Protein AF-A0A5R9DRH3-F1 (afdb_monomer)

Foldseek 3Di:
DPPPVVVVVVVVVVVVVVVVVVVVVVVVVVVVVVQVVLVVLQWFLLPDWDAPPDPVCDPPDDHQWIFRPSAQRDIANHPVSSVVCNVPVPVPTGGGPPDDHHPPPD

Solvent-accessible surface area (backbone atoms only — not comparable to full-atom values): 6061 Å² total; per-residue (Å²): 134,81,77,61,63,66,60,53,54,53,50,50,51,54,52,50,54,50,49,52,51,52,49,54,52,50,52,53,48,54,53,48,49,59,56,47,50,42,41,75,40,12,26,40,45,53,84,33,67,46,45,48,83,37,82,96,31,61,92,76,49,55,85,65,17,30,36,31,69,64,62,59,64,49,72,32,76,28,69,65,57,42,49,56,40,43,78,40,25,77,84,68,67,42,63,28,78,97,40,78,58,55,70,92,89,120

Organism: NCBI:txid1817406

Mean predicted aligned error: 7.42 Å

Structure (mmCIF, N/CA/C/O backbone):
data_AF-A0A5R9DRH3-F1
#
_entry.id   AF-A0A5R9DRH3-F1
#
loop_
_atom_site.group_PDB
_atom_site.id
_atom_site.type_symbol
_atom_site.label_atom_id
_atom_site.label_alt_id
_atom_site.label_comp_id
_atom_site.label_asym_id
_atom_site.label_entity_id
_atom_site.label_seq_id
_atom_site.pdbx_PDB_ins_code
_atom_site.Cartn_x
_atom_site.Cartn_y
_atom_site.Cartn_z
_atom_site.occupancy
_atom_site.B_iso_or_equiv
_atom_site.auth_seq_id
_atom_site.auth_comp_id
_atom_site.auth_asym_id
_atom_site.auth_atom_id
_atom_site.pdbx_PDB_model_num
ATOM 1 N N . MET A 1 1 ? 37.149 17.305 -45.272 1.00 45.41 1 MET A N 1
ATOM 2 C CA . MET A 1 1 ? 36.111 16.299 -44.984 1.00 45.41 1 MET A CA 1
ATOM 3 C C . MET A 1 1 ? 36.124 16.128 -43.479 1.00 45.41 1 MET A C 1
ATOM 5 O O . MET A 1 1 ? 36.908 15.338 -42.979 1.00 45.41 1 MET A O 1
ATOM 9 N N . PHE A 1 2 ? 35.404 16.996 -42.767 1.00 44.69 2 PHE A N 1
ATOM 10 C CA . PHE A 1 2 ? 35.228 16.844 -41.326 1.00 44.69 2 PHE A CA 1
ATOM 11 C C . PHE A 1 2 ? 34.140 15.789 -41.170 1.00 44.69 2 PHE A C 1
ATOM 13 O O . PHE A 1 2 ? 33.006 16.018 -41.584 1.00 44.69 2 PHE A O 1
ATOM 20 N N . ILE A 1 3 ? 34.529 14.593 -40.735 1.00 52.03 3 ILE A N 1
ATOM 21 C CA . ILE A 1 3 ? 33.571 13.633 -40.196 1.00 52.03 3 ILE A CA 1
ATOM 22 C C . ILE A 1 3 ? 33.081 14.312 -38.924 1.00 52.03 3 ILE A C 1
ATOM 24 O O . ILE A 1 3 ? 33.891 14.672 -38.077 1.00 52.03 3 ILE A O 1
ATOM 28 N N . ASP A 1 4 ? 31.802 14.649 -38.911 1.00 57.25 4 ASP A N 1
ATOM 29 C CA . ASP A 1 4 ? 31.169 15.495 -37.913 1.00 57.25 4 ASP A CA 1
ATOM 30 C C . ASP A 1 4 ? 31.189 14.806 -36.540 1.00 57.25 4 ASP A C 1
ATOM 32 O O . ASP A 1 4 ? 30.277 14.053 -36.206 1.00 57.25 4 ASP A O 1
ATOM 36 N N . GLU A 1 5 ? 32.260 15.026 -35.772 1.00 54.38 5 GLU A N 1
ATOM 37 C CA . GLU A 1 5 ? 32.425 14.526 -34.399 1.00 54.38 5 GLU A CA 1
ATOM 38 C C . GLU A 1 5 ? 31.227 14.925 -33.516 1.00 54.38 5 GLU A C 1
ATOM 40 O O . GLU A 1 5 ? 30.827 14.146 -32.657 1.00 54.38 5 GLU A O 1
ATOM 45 N N . SER A 1 6 ? 30.549 16.046 -33.813 1.00 60.31 6 SER A N 1
ATOM 46 C CA . SER A 1 6 ? 29.365 16.476 -33.056 1.00 60.31 6 SER A CA 1
ATOM 47 C C . SER A 1 6 ? 28.154 15.554 -33.234 1.00 60.31 6 SER A C 1
ATOM 49 O O . SER A 1 6 ? 27.400 15.348 -32.288 1.00 60.31 6 SER A O 1
ATOM 51 N N . SER A 1 7 ? 28.012 14.918 -34.403 1.00 63.91 7 SER A N 1
ATOM 52 C CA . SER A 1 7 ? 26.949 13.932 -34.651 1.00 63.91 7 SER A CA 1
ATOM 53 C C . SER A 1 7 ? 27.174 12.614 -33.905 1.00 63.91 7 SER A C 1
ATOM 55 O O . S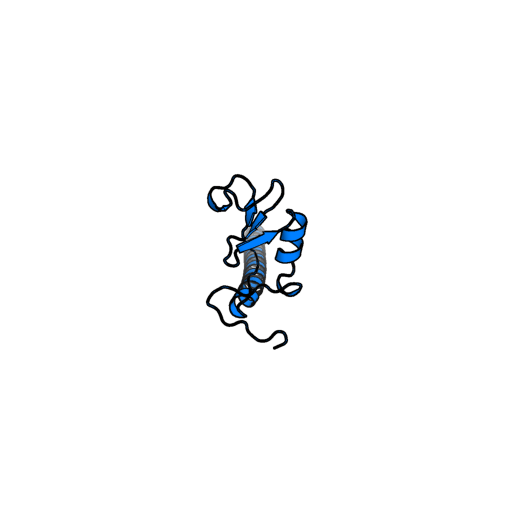ER A 1 7 ? 26.216 11.916 -33.578 1.00 63.91 7 SER A O 1
ATOM 57 N N . SER A 1 8 ? 28.436 12.267 -33.628 1.00 76.62 8 SER A N 1
ATOM 58 C CA . SER A 1 8 ? 28.784 11.081 -32.844 1.00 76.62 8 SER A CA 1
ATOM 59 C C . SER A 1 8 ? 28.486 11.312 -31.366 1.00 76.62 8 SER A C 1
ATOM 61 O O . SER A 1 8 ? 27.845 10.467 -30.746 1.00 76.62 8 SER A O 1
ATOM 63 N N . ASP A 1 9 ? 28.881 12.470 -30.836 1.00 81.06 9 ASP A N 1
ATOM 64 C CA . ASP A 1 9 ? 28.642 12.848 -29.440 1.00 81.06 9 ASP A CA 1
ATOM 65 C C . ASP A 1 9 ? 27.138 12.997 -29.145 1.00 81.06 9 ASP A C 1
ATOM 67 O O . ASP A 1 9 ? 26.656 12.558 -28.101 1.00 81.06 9 ASP A O 1
ATOM 71 N N . GLU A 1 10 ? 26.365 13.561 -30.083 1.00 79.06 10 GLU A N 1
ATOM 72 C CA . GLU A 1 10 ? 24.906 13.679 -29.957 1.00 79.06 10 GLU A CA 1
ATOM 73 C C . GLU A 1 10 ? 24.217 12.304 -29.954 1.00 79.06 10 GLU A C 1
ATOM 75 O O . GLU A 1 10 ? 23.311 12.058 -29.156 1.00 79.06 10 GLU A O 1
ATOM 80 N N . LEU A 1 11 ? 24.664 11.370 -30.800 1.00 83.69 11 LEU A N 1
ATOM 81 C CA . LEU A 1 11 ? 24.143 10.001 -30.796 1.00 83.69 11 LEU A CA 1
ATOM 82 C C . LEU A 1 11 ? 24.509 9.255 -29.511 1.00 83.69 11 LEU A C 1
ATOM 84 O O . LEU A 1 11 ? 23.664 8.541 -28.973 1.00 83.69 11 LEU A O 1
ATOM 88 N N . GLU A 1 12 ? 25.737 9.413 -29.015 1.00 85.19 12 GLU A N 1
ATOM 89 C CA . GLU A 1 12 ? 26.174 8.815 -27.752 1.00 85.19 12 GLU A CA 1
ATOM 90 C C . GLU A 1 12 ? 25.347 9.336 -26.570 1.00 85.19 12 GLU A C 1
ATOM 92 O O . GLU A 1 12 ? 24.867 8.525 -25.777 1.00 85.19 12 GLU A O 1
ATOM 97 N N . ALA A 1 13 ? 25.070 10.644 -26.519 1.00 87.50 13 ALA A N 1
ATOM 98 C CA . ALA A 1 13 ? 24.198 11.246 -25.510 1.00 87.50 13 ALA A CA 1
ATOM 99 C C . ALA A 1 13 ? 22.771 10.664 -25.548 1.00 87.50 13 ALA A C 1
ATOM 101 O O . ALA A 1 13 ? 22.213 10.298 -24.513 1.00 87.50 13 ALA A O 1
ATOM 102 N N . ILE A 1 14 ? 22.195 10.487 -26.743 1.00 87.12 14 ILE A N 1
ATOM 103 C CA . ILE A 1 14 ? 20.876 9.852 -26.895 1.00 87.12 14 ILE A CA 1
ATOM 104 C C . ILE A 1 14 ? 20.909 8.394 -26.413 1.00 87.12 14 ILE A C 1
ATOM 106 O O . ILE A 1 14 ? 19.952 7.923 -25.796 1.00 87.12 14 ILE A O 1
ATOM 110 N N . TYR A 1 15 ? 21.978 7.645 -26.693 1.00 89.75 15 TYR A N 1
ATOM 111 C CA . TYR A 1 15 ? 22.093 6.267 -26.214 1.00 89.75 15 TYR A CA 1
ATOM 112 C C . TYR A 1 15 ? 22.253 6.188 -24.696 1.00 89.75 15 TYR A C 1
ATOM 114 O O . TYR A 1 15 ? 21.634 5.308 -24.098 1.00 89.75 15 TYR A O 1
ATOM 122 N N . SER A 1 16 ? 23.018 7.093 -24.075 1.00 91.75 16 SER A N 1
ATOM 123 C CA . SER A 1 16 ? 23.127 7.140 -22.613 1.00 91.75 16 SER A CA 1
ATOM 124 C C . SER A 1 16 ? 21.790 7.475 -21.962 1.00 91.75 16 SER A C 1
ATOM 126 O O . SER A 1 16 ? 21.368 6.749 -21.073 1.00 91.75 16 SER A O 1
ATOM 128 N N . GLU A 1 17 ? 21.060 8.471 -22.474 1.00 92.56 17 GLU A N 1
ATOM 129 C CA . GLU A 1 17 ? 19.737 8.828 -21.942 1.00 92.56 17 GLU A CA 1
ATOM 130 C C . GLU A 1 17 ? 18.746 7.660 -22.040 1.00 92.56 17 GLU A C 1
ATOM 132 O O . GLU A 1 17 ? 17.964 7.413 -21.124 1.00 92.56 17 GLU A O 1
ATOM 137 N N . ARG A 1 18 ? 18.781 6.901 -23.142 1.00 93.12 18 ARG A N 1
ATOM 138 C CA . ARG A 1 18 ? 17.921 5.718 -23.305 1.00 93.12 18 ARG A CA 1
ATOM 139 C C . ARG A 1 18 ? 18.310 4.590 -22.359 1.00 93.12 18 ARG A C 1
ATOM 141 O O . ARG A 1 18 ? 17.420 3.947 -21.815 1.00 93.12 18 ARG A O 1
ATOM 148 N N . LEU A 1 19 ? 19.608 4.358 -22.172 1.00 94.25 19 LEU A N 1
ATOM 149 C CA . LEU A 1 19 ? 20.093 3.363 -21.224 1.00 94.25 19 LEU A CA 1
ATOM 150 C C . LEU A 1 19 ? 19.684 3.723 -19.793 1.00 94.25 19 LEU A C 1
ATOM 152 O O . LEU A 1 19 ? 19.223 2.845 -19.071 1.00 94.25 19 LEU A O 1
ATOM 156 N N . ASP A 1 20 ? 19.797 4.993 -19.409 1.00 95.19 20 ASP A N 1
ATOM 157 C CA . ASP A 1 20 ? 19.389 5.468 -18.085 1.00 95.19 20 ASP A CA 1
ATOM 158 C C . ASP A 1 20 ? 17.889 5.231 -17.859 1.00 95.19 20 ASP A C 1
ATOM 160 O O . ASP A 1 20 ? 17.503 4.641 -16.852 1.00 95.19 20 ASP A O 1
ATOM 164 N N . VAL A 1 21 ? 17.046 5.567 -18.843 1.00 95.00 21 VAL A N 1
ATOM 165 C CA . VAL A 1 21 ? 15.601 5.282 -18.787 1.00 95.00 21 VAL A CA 1
ATOM 166 C C . VAL A 1 21 ? 15.320 3.780 -18.683 1.00 95.00 21 VAL A C 1
ATOM 168 O O . VAL A 1 21 ? 14.467 3.366 -17.896 1.00 95.00 21 VAL A O 1
ATOM 171 N N . ASP A 1 22 ? 16.016 2.945 -19.458 1.00 96.56 22 ASP A N 1
ATOM 172 C CA . ASP A 1 22 ? 15.834 1.491 -19.414 1.00 96.56 22 ASP A CA 1
ATOM 173 C C . ASP A 1 22 ? 16.227 0.915 -18.041 1.00 96.56 22 ASP A C 1
ATOM 175 O O . ASP A 1 22 ? 15.545 0.020 -17.529 1.00 96.56 22 ASP A O 1
ATOM 179 N N . LEU A 1 23 ? 17.287 1.443 -17.419 1.00 97.38 23 LEU A N 1
ATOM 180 C CA . LEU A 1 23 ? 17.717 1.063 -16.073 1.00 97.38 23 LEU A CA 1
ATOM 181 C C . LEU A 1 23 ? 16.706 1.504 -15.008 1.00 97.38 23 LEU A C 1
ATOM 183 O O . LEU A 1 23 ? 16.293 0.673 -14.198 1.00 97.38 23 LEU A O 1
ATOM 187 N N . GLU A 1 24 ? 16.232 2.751 -15.048 1.00 96.75 24 GLU A N 1
ATOM 188 C CA . GLU A 1 24 ? 15.196 3.250 -14.130 1.00 96.75 24 GLU A CA 1
ATOM 189 C C . GLU A 1 24 ? 13.910 2.415 -14.229 1.00 96.75 24 GLU A C 1
ATOM 191 O O . GLU A 1 24 ? 13.329 2.005 -13.220 1.00 96.75 24 GLU A O 1
ATOM 196 N N . MET A 1 25 ? 13.484 2.084 -15.451 1.00 96.69 25 MET A N 1
ATOM 197 C CA . MET A 1 25 ? 12.320 1.229 -15.683 1.00 96.69 25 MET A CA 1
ATOM 198 C C . MET A 1 25 ? 12.535 -0.194 -15.161 1.00 96.69 25 MET A C 1
ATOM 200 O O . MET A 1 25 ? 11.610 -0.791 -14.602 1.00 96.69 25 MET A O 1
ATOM 204 N N . ALA A 1 26 ? 13.734 -0.758 -15.327 1.00 97.00 26 ALA A N 1
ATOM 205 C CA . ALA A 1 26 ? 14.066 -2.074 -14.793 1.00 97.00 26 ALA A CA 1
ATOM 206 C C . ALA A 1 26 ? 14.010 -2.093 -13.257 1.00 97.00 26 ALA A C 1
ATOM 208 O O . ALA A 1 26 ? 13.440 -3.022 -12.681 1.00 97.00 26 ALA A O 1
ATOM 209 N N . GLU A 1 27 ? 14.528 -1.056 -12.596 1.00 96.88 27 GLU A N 1
ATOM 210 C CA . GLU A 1 27 ? 14.469 -0.909 -11.138 1.00 96.88 27 GLU A CA 1
ATOM 211 C C . GLU A 1 27 ? 13.029 -0.757 -10.634 1.00 96.88 27 GLU A C 1
ATOM 213 O O . GLU A 1 27 ? 12.623 -1.446 -9.693 1.00 96.88 27 GLU A O 1
ATOM 218 N N . MET A 1 28 ? 12.219 0.073 -11.299 1.00 96.31 28 MET A N 1
ATOM 219 C CA . MET A 1 28 ? 10.799 0.225 -10.970 1.00 96.31 28 MET A CA 1
ATOM 220 C C . MET A 1 28 ? 10.027 -1.091 -11.114 1.00 96.31 28 MET A C 1
ATOM 222 O O . MET A 1 28 ? 9.216 -1.427 -10.247 1.00 96.31 28 MET A O 1
ATOM 226 N N . ASN A 1 29 ? 10.287 -1.855 -12.179 1.00 96.75 29 ASN A N 1
ATOM 227 C CA . ASN A 1 29 ? 9.653 -3.156 -12.390 1.00 96.75 29 ASN A CA 1
ATOM 228 C C . ASN A 1 29 ? 10.075 -4.166 -11.317 1.00 96.75 29 ASN A C 1
ATOM 230 O O . ASN A 1 29 ? 9.220 -4.850 -10.760 1.00 96.75 29 ASN A O 1
ATOM 234 N N . ALA A 1 30 ? 11.361 -4.214 -10.960 1.00 95.81 30 ALA A N 1
ATOM 235 C CA . ALA A 1 30 ? 11.848 -5.090 -9.897 1.00 95.81 30 ALA A CA 1
ATOM 236 C C . ALA A 1 30 ? 11.207 -4.758 -8.535 1.00 95.81 30 ALA A C 1
ATOM 238 O O . ALA A 1 30 ? 10.813 -5.662 -7.793 1.00 95.81 30 ALA A O 1
ATOM 239 N N . ALA A 1 31 ? 11.049 -3.468 -8.219 1.00 92.62 31 ALA A N 1
ATOM 240 C CA . ALA A 1 31 ? 10.351 -3.027 -7.015 1.00 92.62 31 ALA A CA 1
ATOM 241 C C . ALA A 1 31 ? 8.862 -3.418 -7.042 1.00 92.62 31 ALA A C 1
ATOM 243 O O . ALA A 1 31 ? 8.335 -3.916 -6.044 1.00 92.62 31 ALA A O 1
ATOM 244 N N . ALA A 1 32 ? 8.189 -3.252 -8.185 1.00 92.69 32 ALA A N 1
ATOM 245 C CA . ALA A 1 32 ? 6.797 -3.660 -8.356 1.00 92.69 32 ALA A CA 1
ATOM 246 C C . ALA A 1 32 ? 6.619 -5.179 -8.192 1.00 92.69 32 ALA A C 1
ATOM 248 O O . ALA A 1 32 ? 5.707 -5.612 -7.485 1.00 92.69 32 ALA A O 1
ATOM 249 N N . ASP A 1 33 ? 7.510 -5.987 -8.769 1.00 95.06 33 ASP A N 1
ATOM 250 C CA . ASP A 1 33 ? 7.493 -7.448 -8.648 1.00 95.06 33 ASP A CA 1
ATOM 251 C C . ASP A 1 33 ? 7.660 -7.896 -7.192 1.00 95.06 33 ASP A C 1
ATOM 253 O O . ASP A 1 33 ? 6.886 -8.724 -6.702 1.00 95.06 33 ASP A O 1
ATOM 257 N N . ALA A 1 34 ? 8.613 -7.307 -6.461 1.00 90.69 34 ALA A N 1
ATOM 258 C CA . ALA A 1 34 ? 8.789 -7.573 -5.033 1.00 90.69 34 ALA A CA 1
ATOM 259 C C . ALA A 1 34 ? 7.512 -7.244 -4.237 1.00 90.69 34 ALA A C 1
ATOM 261 O O . ALA A 1 34 ? 7.083 -8.009 -3.366 1.00 90.69 34 ALA A O 1
ATOM 262 N N . TRP A 1 35 ? 6.855 -6.138 -4.587 1.00 90.56 35 TRP A N 1
ATOM 263 C CA . TRP A 1 35 ? 5.623 -5.687 -3.952 1.00 90.56 35 TRP A CA 1
ATOM 264 C C . TRP A 1 35 ? 4.417 -6.591 -4.262 1.00 90.56 35 TRP A C 1
ATOM 266 O O . TRP A 1 35 ? 3.572 -6.844 -3.391 1.00 90.56 35 TRP A O 1
ATOM 276 N N . HIS A 1 36 ? 4.345 -7.122 -5.486 1.00 91.81 36 HIS A N 1
ATOM 277 C CA . HIS A 1 36 ? 3.330 -8.082 -5.920 1.00 91.81 36 HIS A CA 1
ATOM 278 C C . HIS A 1 36 ? 3.538 -9.475 -5.319 1.00 91.81 36 HIS A C 1
ATOM 280 O O . HIS A 1 36 ? 2.555 -10.116 -4.932 1.00 91.81 36 HIS A O 1
ATOM 286 N N . ALA A 1 37 ? 4.787 -9.912 -5.140 1.00 92.31 37 ALA A N 1
ATOM 287 C CA . ALA A 1 37 ? 5.114 -11.215 -4.563 1.00 92.31 37 ALA A CA 1
ATOM 288 C C . ALA A 1 37 ? 4.509 -11.412 -3.159 1.00 92.31 37 ALA A C 1
ATOM 290 O O . ALA A 1 37 ? 4.019 -12.498 -2.839 1.00 92.31 37 ALA A O 1
ATOM 291 N N . VAL A 1 38 ? 4.463 -10.359 -2.331 1.00 92.69 38 VAL A N 1
ATOM 292 C CA . VAL A 1 38 ? 3.788 -10.386 -1.016 1.00 92.69 38 VAL A CA 1
ATOM 293 C C . VAL A 1 38 ? 2.303 -10.724 -1.168 1.00 92.69 38 VAL A C 1
ATOM 295 O O . VAL A 1 38 ? 1.774 -11.600 -0.476 1.00 92.69 38 VAL A O 1
ATOM 298 N N . ARG A 1 39 ? 1.627 -10.070 -2.118 1.00 91.94 39 ARG A N 1
ATOM 299 C CA . ARG A 1 39 ? 0.204 -10.305 -2.381 1.00 91.94 39 ARG A CA 1
ATOM 300 C C . ARG A 1 39 ? -0.041 -11.702 -2.912 1.00 91.94 39 ARG A C 1
ATOM 302 O O . ARG A 1 39 ? -1.024 -12.320 -2.500 1.00 91.94 39 ARG A O 1
ATOM 309 N N . ASP A 1 40 ? 0.815 -12.203 -3.796 1.00 92.00 40 ASP A N 1
ATOM 310 C CA . ASP A 1 40 ? 0.704 -13.551 -4.365 1.00 92.00 40 ASP A CA 1
ATOM 311 C C . ASP A 1 40 ? 0.889 -14.661 -3.339 1.00 92.00 40 ASP A C 1
ATOM 313 O O . ASP A 1 40 ? 0.225 -15.693 -3.432 1.00 92.00 40 ASP A O 1
ATOM 317 N N . ARG A 1 41 ? 1.652 -14.394 -2.278 1.00 91.69 41 ARG A N 1
ATOM 318 C CA . ARG A 1 41 ? 1.714 -15.242 -1.079 1.00 91.69 41 ARG A CA 1
ATOM 319 C C . ARG A 1 41 ? 0.461 -15.163 -0.197 1.00 91.69 41 ARG A C 1
ATOM 321 O O . ARG A 1 41 ? 0.374 -15.879 0.794 1.00 91.69 41 ARG A O 1
ATOM 328 N N . GLY A 1 42 ? -0.520 -14.331 -0.542 1.00 93.69 42 GLY A N 1
ATOM 329 C CA . GLY A 1 42 ? -1.778 -14.191 0.193 1.00 93.69 42 GLY A CA 1
ATOM 330 C C . GLY A 1 42 ? -1.750 -13.150 1.310 1.00 93.69 42 GLY A C 1
ATOM 331 O O . GLY A 1 42 ? -2.685 -13.115 2.108 1.00 93.69 42 GLY A O 1
ATOM 332 N N . TYR A 1 43 ? -0.728 -12.294 1.366 1.00 95.06 43 TYR A N 1
ATOM 333 C CA . TYR A 1 43 ? -0.575 -11.282 2.410 1.00 95.06 43 TYR A CA 1
ATOM 334 C C . TYR A 1 43 ? -0.809 -9.862 1.890 1.00 95.06 43 TYR A C 1
ATOM 336 O O . TYR A 1 43 ? -0.641 -9.558 0.710 1.00 95.06 43 TYR A O 1
ATOM 344 N N . CYS A 1 44 ? -1.248 -8.973 2.772 1.00 95.38 44 CYS A N 1
ATOM 345 C CA . CYS A 1 44 ? -1.407 -7.563 2.470 1.00 95.38 44 CYS A CA 1
ATOM 346 C C . CYS A 1 44 ? -0.050 -6.867 2.556 1.00 95.38 44 CYS A C 1
ATOM 348 O O . CYS A 1 44 ? 0.688 -7.062 3.510 1.00 95.38 44 CYS A O 1
ATOM 350 N N . ASN A 1 45 ? 0.237 -6.015 1.582 1.00 95.00 45 ASN A N 1
ATOM 351 C CA . ASN A 1 45 ? 1.414 -5.149 1.549 1.00 95.00 45 ASN A CA 1
ATOM 352 C C . ASN A 1 45 ? 1.104 -3.713 1.995 1.00 95.00 45 ASN A C 1
ATOM 354 O O . ASN A 1 45 ? 1.896 -2.814 1.777 1.00 95.00 45 ASN A O 1
ATOM 358 N N . HIS A 1 46 ? -0.093 -3.480 2.540 1.00 95.75 46 HIS A N 1
ATOM 359 C CA . HIS A 1 46 ? -0.524 -2.213 3.130 1.00 95.75 46 HIS A CA 1
ATOM 360 C C . HIS A 1 46 ? -0.386 -0.955 2.252 1.00 95.75 46 HIS A C 1
ATOM 362 O O . HIS A 1 46 ? -0.405 0.151 2.779 1.00 95.75 46 HIS A O 1
ATOM 368 N N . GLY A 1 47 ? -0.378 -1.087 0.921 1.00 94.69 47 GLY A N 1
ATOM 369 C CA . GLY A 1 47 ? -0.095 0.011 -0.024 1.00 94.69 47 GLY A CA 1
ATOM 370 C C . GLY A 1 47 ? -1.016 1.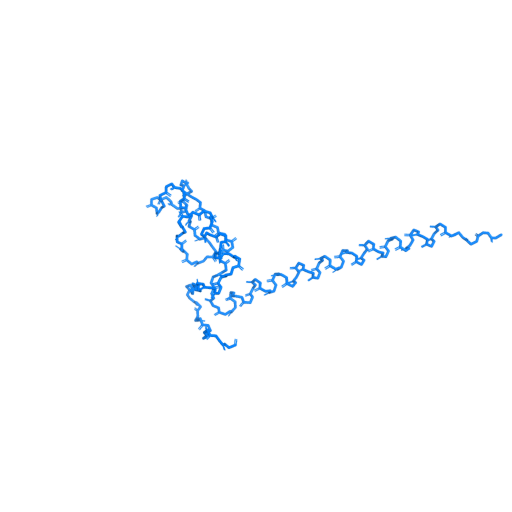211 -0.072 1.00 94.69 47 GLY A C 1
ATOM 371 O O . GLY A 1 47 ? -0.829 2.100 -0.893 1.00 94.69 47 GLY A O 1
ATOM 372 N N . SER A 1 48 ? -2.062 1.218 0.738 1.00 95.19 48 SER A N 1
ATOM 373 C CA . SER A 1 48 ? -2.954 2.354 0.840 1.00 95.19 48 SER A CA 1
ATOM 374 C C . SER A 1 48 ? -3.611 2.349 2.204 1.00 95.19 48 SER A C 1
ATOM 376 O O . SER A 1 48 ? -4.108 1.311 2.663 1.00 95.19 48 SER A O 1
ATOM 378 N N . ALA A 1 49 ? -3.661 3.523 2.819 1.00 96.31 49 ALA A N 1
ATOM 379 C CA . ALA A 1 49 ? -4.358 3.764 4.062 1.00 96.31 49 ALA A CA 1
ATOM 380 C C . ALA A 1 49 ? -5.101 5.105 4.017 1.00 96.31 49 ALA A C 1
ATOM 382 O O . ALA A 1 49 ? -4.786 5.988 3.221 1.00 96.31 49 ALA A O 1
ATOM 383 N N . VAL A 1 50 ? -6.124 5.240 4.857 1.00 96.88 50 VAL A N 1
ATOM 384 C CA . VAL A 1 50 ? -6.886 6.482 5.030 1.00 96.88 50 VAL A CA 1
ATOM 385 C C . VAL A 1 50 ? -6.955 6.853 6.505 1.00 96.88 50 VAL A C 1
ATOM 387 O O . VAL A 1 50 ? -7.104 5.981 7.357 1.00 96.88 50 VAL A O 1
ATOM 390 N N . GLY A 1 51 ? -6.872 8.148 6.801 1.00 95.69 51 GLY A N 1
ATOM 391 C CA . GLY A 1 51 ? -6.925 8.663 8.167 1.00 95.69 51 GLY A CA 1
ATOM 392 C C . GLY A 1 51 ? -8.332 8.940 8.694 1.00 95.69 51 GLY A C 1
ATOM 393 O O . GLY A 1 51 ? -9.349 8.801 8.002 1.00 95.69 51 GLY A O 1
ATOM 394 N N . HIS A 1 52 ? -8.376 9.370 9.954 1.00 92.69 52 HIS A N 1
ATOM 395 C CA . HIS A 1 52 ? -9.592 9.825 10.622 1.00 92.69 52 HIS A CA 1
ATOM 396 C C . HIS A 1 52 ? -10.318 10.927 9.825 1.00 92.69 52 HIS A C 1
ATOM 398 O O . HIS A 1 52 ? -9.699 11.839 9.286 1.00 92.69 52 HIS A O 1
ATOM 404 N N . GLY A 1 53 ? -11.651 10.852 9.768 1.00 87.88 53 GLY A N 1
ATOM 405 C CA . GLY A 1 53 ? -12.488 11.804 9.027 1.00 87.88 53 GLY A CA 1
ATOM 406 C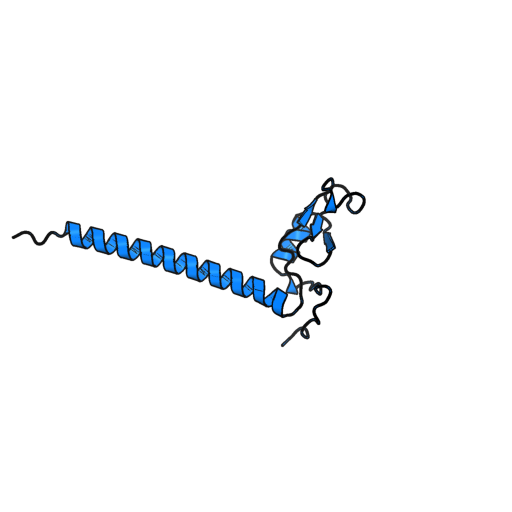 C . GLY A 1 53 ? -12.741 11.429 7.562 1.00 87.88 53 GLY A C 1
ATOM 407 O O . GLY A 1 53 ? -13.644 11.993 6.950 1.00 87.88 53 GLY A O 1
ATOM 408 N N . ASN A 1 54 ? -12.030 10.437 7.014 1.00 92.38 54 ASN A N 1
ATOM 409 C CA . ASN A 1 54 ? -12.375 9.857 5.718 1.00 92.38 54 ASN A CA 1
ATOM 410 C C . ASN A 1 54 ? -13.693 9.062 5.804 1.00 92.38 54 ASN A C 1
ATOM 412 O O . ASN A 1 54 ? -13.929 8.346 6.781 1.00 92.38 54 ASN A O 1
ATOM 416 N N . ASP A 1 55 ? -14.530 9.125 4.766 1.00 89.12 55 ASP A N 1
ATOM 417 C CA . ASP A 1 55 ? -15.819 8.419 4.720 1.00 89.12 55 ASP A CA 1
ATOM 418 C C . ASP A 1 55 ? -15.685 6.903 4.912 1.00 89.12 55 ASP A C 1
ATOM 420 O O . ASP A 1 55 ? -16.504 6.300 5.605 1.00 89.12 55 ASP A O 1
ATOM 424 N N . ARG A 1 56 ? -14.613 6.288 4.391 1.00 82.31 56 ARG A N 1
ATOM 425 C CA . ARG A 1 56 ? -14.330 4.851 4.578 1.00 82.31 56 ARG A CA 1
ATOM 426 C C . ARG A 1 56 ? -13.927 4.486 6.011 1.00 82.31 56 ARG A C 1
ATOM 428 O O . ARG A 1 56 ? -14.060 3.331 6.411 1.00 82.31 56 ARG A O 1
ATOM 435 N N . ALA A 1 57 ? -13.446 5.456 6.783 1.00 87.88 57 ALA A N 1
ATOM 436 C CA . ALA A 1 57 ? -12.966 5.290 8.153 1.00 87.88 57 ALA A CA 1
ATOM 437 C C . ALA A 1 57 ? -13.933 5.848 9.212 1.00 87.88 57 ALA A C 1
ATOM 439 O O . ALA A 1 57 ? -13.629 5.833 10.411 1.00 87.88 57 ALA A O 1
ATOM 440 N N . ARG A 1 58 ? -15.093 6.367 8.793 1.00 87.06 58 ARG A N 1
ATOM 441 C CA . ARG A 1 58 ? -16.018 7.094 9.663 1.00 87.06 58 ARG A CA 1
ATOM 442 C C . ARG A 1 58 ? -16.476 6.217 10.832 1.00 87.06 58 ARG A C 1
ATOM 444 O O . ARG A 1 58 ? -17.046 5.149 10.640 1.00 87.06 58 ARG A O 1
ATOM 451 N N . GLY A 1 59 ? -16.198 6.672 12.054 1.00 87.69 59 GLY A N 1
ATOM 452 C CA . GLY A 1 59 ? -16.522 5.953 13.293 1.00 87.69 59 GLY A CA 1
ATOM 453 C C . GLY A 1 59 ? -15.624 4.750 13.616 1.00 87.69 59 GLY A C 1
ATOM 454 O O . GLY A 1 59 ? -15.797 4.157 14.675 1.00 87.69 59 GLY A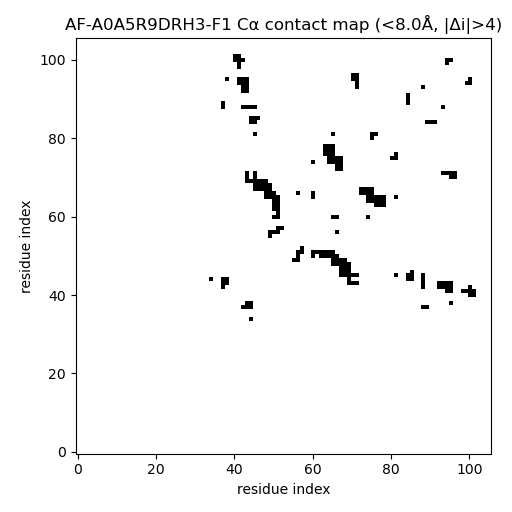 O 1
ATOM 455 N N . ARG A 1 60 ? -14.662 4.399 12.748 1.00 90.56 60 ARG A N 1
ATOM 456 C CA . ARG A 1 60 ? -13.724 3.278 12.954 1.00 90.56 60 ARG A CA 1
ATOM 457 C C . ARG A 1 60 ? -12.385 3.712 13.548 1.00 90.56 60 ARG A C 1
ATOM 459 O O . ARG A 1 60 ? -11.731 2.908 14.201 1.00 90.56 60 ARG A O 1
ATOM 466 N N . LEU A 1 61 ? -11.979 4.960 13.312 1.00 95.31 61 LEU A N 1
ATOM 467 C CA . LEU A 1 61 ? -10.664 5.479 13.692 1.00 95.31 61 LEU A CA 1
ATOM 468 C C . LEU A 1 61 ? -10.760 6.579 14.745 1.00 95.31 61 LEU A C 1
ATOM 470 O O . LEU A 1 61 ? -11.659 7.422 14.688 1.00 95.31 61 LEU A O 1
ATOM 474 N N . LYS A 1 62 ? -9.781 6.628 15.647 1.00 94.88 62 LYS A N 1
ATOM 475 C CA . LYS A 1 62 ? -9.473 7.810 16.464 1.00 94.88 62 LYS A CA 1
ATOM 476 C C . LYS A 1 62 ? -8.573 8.775 15.672 1.00 94.88 62 LYS A C 1
ATOM 478 O O . LYS A 1 62 ? -7.918 8.332 14.728 1.00 94.88 62 LYS A O 1
ATOM 483 N N . PRO A 1 63 ? -8.516 10.073 16.027 1.00 94.94 63 PRO A N 1
ATOM 484 C CA . PRO A 1 63 ? -7.536 10.993 15.450 1.00 94.94 63 PRO A CA 1
ATOM 485 C C . PRO A 1 63 ? -6.112 10.434 15.554 1.00 94.94 63 PRO A C 1
ATOM 487 O O . PRO A 1 63 ? -5.749 9.891 16.596 1.00 94.94 63 PRO A O 1
ATOM 490 N N . GLY A 1 64 ? -5.338 10.551 14.475 1.00 93.75 64 GLY A N 1
ATOM 491 C CA . GLY A 1 64 ? -3.984 9.999 14.362 1.00 93.75 64 GLY A CA 1
ATOM 492 C C . GLY A 1 64 ? -3.919 8.566 13.830 1.00 93.75 64 GLY A C 1
ATOM 493 O O . GLY A 1 64 ? -2.902 8.200 13.271 1.00 93.75 64 GLY A O 1
ATOM 494 N N . GLN A 1 65 ? -4.998 7.780 13.911 1.00 97.38 65 GLN A N 1
ATOM 495 C CA . GLN A 1 65 ? -4.996 6.413 13.384 1.00 97.38 65 GLN A CA 1
ATOM 496 C C . GLN A 1 65 ? -5.242 6.370 11.874 1.00 97.38 65 GLN A C 1
ATOM 498 O O . GLN A 1 65 ? -5.923 7.234 11.307 1.00 97.38 65 GLN A O 1
ATOM 503 N N . LEU A 1 66 ? -4.781 5.281 11.261 1.00 97.44 66 LEU A N 1
ATOM 504 C CA . LEU A 1 66 ? -4.970 4.970 9.847 1.00 97.44 66 LEU A CA 1
ATOM 505 C C . LEU A 1 66 ? -5.704 3.637 9.671 1.00 97.44 66 LEU A C 1
ATOM 507 O O . LEU A 1 66 ? -5.514 2.710 10.449 1.00 97.44 66 LEU A O 1
ATOM 511 N N . LEU A 1 67 ? -6.513 3.518 8.619 1.00 97.19 67 LEU A N 1
ATOM 512 C CA . LEU A 1 67 ? -7.155 2.275 8.189 1.00 97.19 67 LEU A CA 1
ATOM 513 C C . LEU A 1 67 ? -6.579 1.838 6.843 1.00 97.19 67 LEU A C 1
AT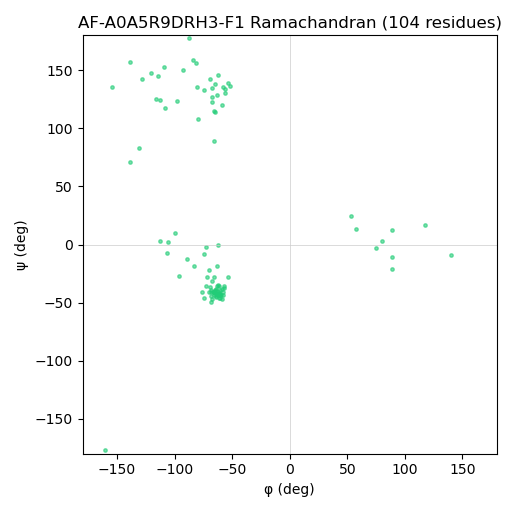OM 515 O O . LEU A 1 67 ? -6.685 2.578 5.865 1.00 97.19 67 LEU A O 1
ATOM 519 N N . CYS A 1 68 ? -6.053 0.618 6.762 1.00 96.06 68 CYS A N 1
ATOM 520 C CA . CYS A 1 68 ? -5.623 0.026 5.503 1.00 96.06 68 CYS A CA 1
ATOM 521 C C . CYS A 1 68 ? -6.808 -0.158 4.544 1.00 96.06 68 CYS A C 1
ATOM 523 O O . CYS A 1 68 ? -7.801 -0.804 4.879 1.00 96.06 68 CYS A O 1
ATOM 525 N N . THR A 1 69 ? -6.669 0.334 3.313 1.00 95.12 69 THR A N 1
ATOM 526 C CA . THR A 1 69 ? -7.657 0.154 2.234 1.00 95.12 69 THR A CA 1
ATOM 527 C C . THR A 1 69 ? -7.151 -0.722 1.084 1.00 95.12 69 THR A C 1
ATOM 529 O O . THR A 1 69 ? -7.886 -0.971 0.132 1.00 95.12 69 THR A O 1
ATOM 532 N N . ALA A 1 70 ? -5.929 -1.259 1.200 1.00 92.06 70 ALA A N 1
ATOM 533 C CA . ALA A 1 70 ? -5.326 -2.185 0.233 1.00 92.06 70 ALA A CA 1
ATOM 534 C C . ALA A 1 70 ? -5.898 -3.621 0.289 1.00 92.06 70 ALA A C 1
ATOM 536 O O . ALA A 1 70 ? -5.569 -4.453 -0.567 1.00 92.06 70 ALA A O 1
ATOM 537 N N . GLY A 1 71 ? -6.738 -3.915 1.292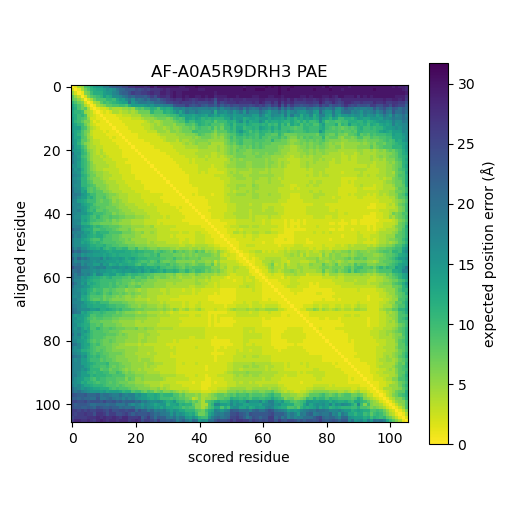 1.00 90.62 71 GLY A N 1
ATOM 538 C CA . GLY A 1 71 ? -7.555 -5.132 1.340 1.00 90.62 71 GLY A CA 1
ATOM 539 C C . GLY A 1 71 ? -7.685 -5.825 2.698 1.00 90.62 71 GLY A C 1
ATOM 540 O O . GLY A 1 71 ? -8.483 -6.746 2.793 1.00 90.62 71 GLY A O 1
ATOM 541 N N . CYS A 1 72 ? -6.932 -5.430 3.732 1.00 93.81 72 CYS A N 1
ATOM 542 C CA . CYS A 1 72 ? -6.918 -6.152 5.017 1.00 93.81 72 CYS A CA 1
ATOM 543 C C . CYS A 1 72 ? -7.639 -5.464 6.184 1.00 93.81 72 CYS A C 1
ATOM 545 O O . CYS A 1 72 ? -7.749 -6.066 7.246 1.00 93.81 72 CYS A O 1
ATOM 547 N N . ASP A 1 73 ? -8.097 -4.217 6.018 1.00 94.19 73 ASP A N 1
ATOM 548 C CA . ASP A 1 73 ? -8.801 -3.452 7.059 1.00 94.19 73 ASP A CA 1
ATOM 549 C C . ASP A 1 73 ? -8.027 -3.257 8.388 1.00 94.19 73 ASP A C 1
ATOM 551 O O . ASP A 1 73 ? -8.611 -2.812 9.380 1.00 94.19 73 ASP A O 1
ATOM 555 N N . THR A 1 74 ? -6.716 -3.539 8.421 1.00 95.31 74 THR A N 1
ATOM 556 C CA . THR A 1 74 ? -5.851 -3.270 9.581 1.00 95.31 74 THR A CA 1
ATOM 557 C C . THR A 1 74 ? -5.906 -1.796 9.963 1.00 95.31 74 THR A C 1
ATOM 559 O O . THR A 1 74 ? -5.805 -0.920 9.102 1.00 95.31 74 THR A O 1
ATOM 562 N N . VAL A 1 75 ? -6.048 -1.531 11.262 1.00 96.38 75 VAL A N 1
ATOM 563 C CA . VAL A 1 75 ? -5.931 -0.189 11.836 1.00 96.38 75 VAL A CA 1
ATOM 564 C C . VAL A 1 75 ? -4.527 -0.020 12.404 1.00 96.38 75 VAL A C 1
ATOM 566 O O . VAL A 1 75 ? -4.130 -0.801 13.268 1.00 96.38 75 VAL A O 1
ATOM 569 N N . PHE A 1 76 ? -3.810 0.996 11.938 1.00 96.94 76 PHE A N 1
ATOM 570 C CA . PHE A 1 76 ? -2.491 1.376 12.442 1.00 96.94 76 PHE A CA 1
ATOM 571 C C . PHE A 1 76 ? -2.624 2.438 13.530 1.00 96.94 76 PHE A C 1
ATOM 573 O O . PHE A 1 76 ? -3.586 3.220 13.541 1.00 96.94 76 PHE A O 1
ATOM 580 N N . ALA A 1 77 ? -1.675 2.444 14.464 1.00 97.00 77 ALA A N 1
ATOM 581 C CA . ALA A 1 77 ? -1.665 3.405 15.565 1.00 97.00 77 ALA A CA 1
ATOM 582 C C . ALA A 1 77 ? -1.467 4.847 15.070 1.00 97.00 77 ALA A C 1
ATOM 584 O O . ALA A 1 77 ? -2.163 5.749 15.541 1.00 97.00 77 ALA A O 1
ATOM 585 N N . ASP A 1 78 ? -0.567 5.016 14.105 1.00 96.88 78 ASP A N 1
ATOM 586 C CA . ASP A 1 78 ? -0.147 6.274 13.495 1.00 96.88 78 ASP A CA 1
ATOM 587 C C . ASP A 1 78 ? 0.520 6.016 12.129 1.00 96.88 78 ASP A C 1
ATOM 589 O O . ASP A 1 78 ? 0.548 4.882 11.635 1.00 96.88 78 ASP A O 1
ATOM 593 N N . ASP A 1 79 ? 1.016 7.084 11.500 1.00 96.44 79 ASP A N 1
ATOM 594 C CA . ASP A 1 79 ? 1.724 7.019 10.221 1.00 96.44 79 ASP A CA 1
ATOM 595 C C . ASP A 1 79 ? 3.018 6.192 10.323 1.00 96.44 79 ASP A C 1
ATOM 597 O O . ASP A 1 79 ? 3.357 5.482 9.380 1.00 96.44 79 ASP A O 1
ATOM 601 N N . GLU A 1 80 ? 3.723 6.238 11.458 1.00 97.25 80 GLU A N 1
ATOM 602 C CA . GLU A 1 80 ? 4.988 5.518 11.662 1.00 97.25 80 GLU A CA 1
ATOM 603 C C . GLU A 1 80 ? 4.762 4.000 11.713 1.00 97.25 80 GLU A C 1
ATOM 605 O O . GLU A 1 80 ? 5.457 3.249 11.028 1.00 97.25 80 GLU A O 1
ATOM 610 N N . ASP A 1 81 ? 3.736 3.543 12.438 1.00 96.69 81 ASP A N 1
ATOM 611 C CA . ASP A 1 81 ? 3.313 2.136 12.453 1.00 96.69 81 ASP A CA 1
ATOM 612 C C . ASP A 1 81 ? 2.877 1.657 11.058 1.00 96.69 81 ASP A C 1
ATOM 614 O O . ASP A 1 81 ? 3.148 0.516 10.676 1.00 96.69 81 ASP A O 1
ATOM 618 N N . TRP A 1 82 ? 2.235 2.525 10.268 1.00 96.94 82 TRP A N 1
ATOM 619 C CA . TRP A 1 82 ? 1.883 2.192 8.889 1.00 96.94 82 TRP A CA 1
ATOM 620 C C . TRP A 1 82 ? 3.116 2.060 7.990 1.00 96.94 82 TRP A C 1
ATOM 622 O O . TRP A 1 82 ? 3.233 1.041 7.310 1.00 96.94 82 TRP A O 1
ATOM 632 N N . TYR A 1 83 ? 4.044 3.024 8.006 1.00 96.38 83 TYR A N 1
ATOM 633 C CA . TYR A 1 83 ? 5.274 2.953 7.207 1.00 96.38 83 TYR A CA 1
ATOM 634 C C . TYR A 1 83 ? 6.136 1.747 7.588 1.00 96.38 83 TYR A C 1
ATOM 636 O O . TYR A 1 83 ? 6.574 1.017 6.705 1.00 96.38 83 TYR A O 1
ATOM 644 N N . ALA A 1 84 ? 6.284 1.449 8.882 1.00 96.00 84 ALA A N 1
ATOM 645 C CA . ALA A 1 84 ? 7.037 0.279 9.332 1.00 96.00 84 ALA A CA 1
ATOM 646 C C . ALA A 1 84 ? 6.465 -1.044 8.782 1.00 96.00 84 ALA A C 1
ATOM 648 O O . ALA A 1 84 ? 7.218 -1.945 8.416 1.00 96.00 84 ALA A O 1
ATOM 649 N N . GLN A 1 85 ? 5.135 -1.166 8.699 1.00 95.19 85 GLN A N 1
ATOM 650 C CA . GLN A 1 85 ? 4.468 -2.349 8.138 1.00 95.19 85 GLN A CA 1
ATOM 651 C C . GLN A 1 85 ? 4.356 -2.320 6.603 1.00 95.19 85 GLN A C 1
ATOM 653 O O . GLN A 1 85 ? 4.115 -3.359 5.991 1.00 95.19 85 GLN A O 1
ATOM 658 N N . LEU A 1 86 ? 4.496 -1.152 5.973 1.00 94.50 86 LEU A N 1
ATOM 659 C CA . LEU A 1 86 ? 4.575 -0.995 4.520 1.00 94.50 86 LEU A CA 1
ATOM 660 C C . LEU A 1 86 ? 5.961 -1.398 3.995 1.00 94.50 86 LEU A C 1
ATOM 662 O O . LEU A 1 86 ? 6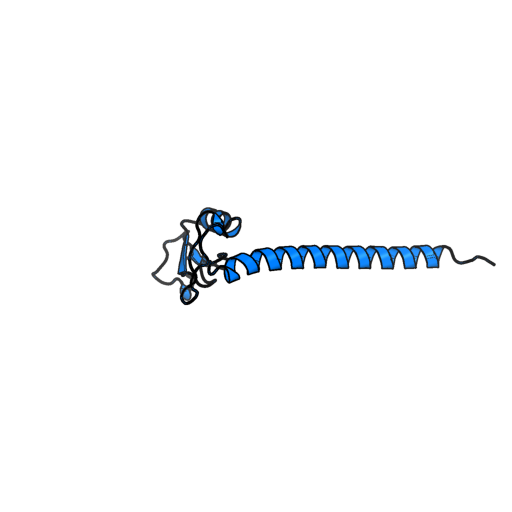.034 -2.065 2.963 1.00 94.50 86 LEU A O 1
ATOM 666 N N . ASP A 1 87 ? 7.022 -1.023 4.715 1.00 94.81 87 ASP A N 1
ATOM 667 C CA . ASP A 1 87 ? 8.419 -1.294 4.357 1.00 94.81 87 ASP A CA 1
ATOM 668 C C . ASP A 1 87 ? 8.772 -2.782 4.497 1.00 94.81 87 ASP A C 1
ATOM 670 O O . ASP A 1 87 ? 9.427 -3.350 3.622 1.00 94.81 87 ASP A O 1
ATOM 674 N N . ASP A 1 88 ? 8.292 -3.441 5.561 1.00 93.38 88 ASP A N 1
ATOM 675 C CA . ASP A 1 88 ? 8.389 -4.896 5.726 1.00 93.38 88 ASP A CA 1
ATOM 676 C C . ASP A 1 88 ? 7.033 -5.521 6.108 1.00 93.38 88 ASP A C 1
ATOM 678 O O . ASP A 1 88 ? 6.767 -5.825 7.280 1.00 93.38 88 ASP A O 1
ATOM 682 N N . PRO A 1 89 ? 6.163 -5.796 5.117 1.00 92.19 89 PRO A N 1
ATOM 683 C CA . PRO A 1 89 ? 4.875 -6.441 5.360 1.00 92.19 89 PRO A CA 1
ATOM 684 C C . PRO A 1 89 ? 5.001 -7.861 5.920 1.00 92.19 89 PRO A C 1
ATOM 686 O O . PRO A 1 89 ? 4.039 -8.403 6.467 1.00 92.19 89 PRO A O 1
ATOM 689 N N . MET A 1 90 ? 6.171 -8.492 5.777 1.00 92.06 90 MET A N 1
ATOM 690 C CA . MET A 1 90 ? 6.410 -9.856 6.238 1.00 92.06 90 MET A CA 1
ATOM 691 C C . MET A 1 90 ? 6.911 -9.914 7.686 1.00 92.06 90 MET A C 1
ATOM 693 O O . MET A 1 90 ? 6.846 -10.990 8.283 1.00 92.06 90 MET A O 1
ATOM 697 N N . ALA A 1 91 ? 7.312 -8.789 8.292 1.00 91.62 91 ALA A N 1
ATOM 698 C CA . ALA A 1 91 ? 7.587 -8.702 9.728 1.00 91.62 91 ALA A CA 1
ATOM 699 C C . ALA A 1 91 ? 6.333 -8.974 10.578 1.00 91.62 91 ALA A C 1
ATOM 701 O O . ALA A 1 91 ? 6.411 -9.578 11.652 1.00 91.62 91 ALA A O 1
ATOM 702 N N . ARG A 1 92 ? 5.158 -8.533 10.104 1.00 90.88 92 ARG A N 1
ATOM 703 C CA . ARG A 1 92 ? 3.850 -8.724 10.758 1.00 90.88 92 ARG A CA 1
ATOM 704 C C . ARG A 1 92 ? 2.783 -9.068 9.709 1.00 90.88 92 ARG A C 1
ATOM 706 O O . ARG A 1 92 ? 1.914 -8.246 9.429 1.00 90.88 92 ARG A O 1
ATOM 713 N N . PRO A 1 93 ? 2.827 -10.279 9.129 1.00 92.75 93 PRO A N 1
ATOM 714 C CA . PRO A 1 93 ? 2.046 -10.597 7.943 1.00 92.75 93 PRO A CA 1
ATOM 715 C C . PRO A 1 93 ? 0.545 -10.614 8.237 1.00 92.75 93 PRO A C 1
ATOM 717 O O . PRO A 1 93 ? 0.072 -11.336 9.119 1.00 92.75 93 PRO A O 1
ATOM 720 N N . VAL A 1 94 ? -0.221 -9.855 7.450 1.00 94.31 94 VAL A N 1
ATOM 721 C CA . VAL A 1 94 ? -1.688 -9.817 7.528 1.00 94.31 94 VAL A CA 1
ATOM 722 C C . VAL A 1 94 ? -2.283 -10.522 6.316 1.00 94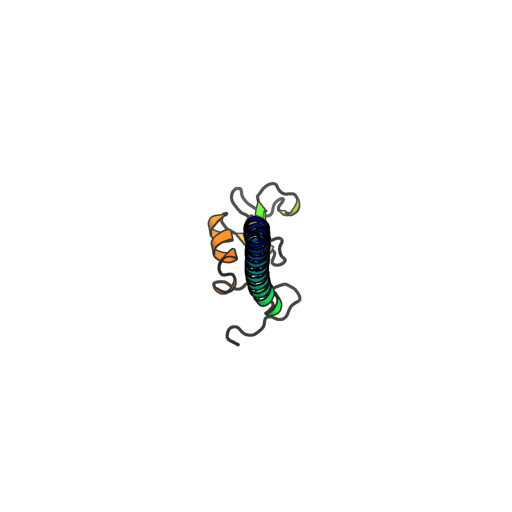.31 94 VAL A C 1
ATOM 724 O O . VAL A 1 94 ? -2.074 -10.098 5.182 1.00 94.31 94 VAL A O 1
ATOM 727 N N . ALA A 1 95 ? -3.026 -11.607 6.535 1.00 93.69 95 ALA A N 1
ATOM 728 C CA . ALA A 1 95 ? -3.645 -12.364 5.450 1.00 93.69 95 ALA A CA 1
ATOM 729 C C . ALA A 1 95 ? -4.715 -11.534 4.717 1.00 93.69 95 ALA A C 1
ATOM 731 O O . ALA A 1 95 ? -5.525 -10.845 5.341 1.00 93.69 95 ALA A O 1
ATOM 732 N N . LEU A 1 96 ? -4.741 -11.624 3.387 1.00 91.69 96 LEU A N 1
ATOM 733 C CA . LEU A 1 96 ? -5.794 -11.024 2.575 1.00 91.69 96 LEU A CA 1
ATOM 734 C C . LEU A 1 96 ? -7.088 -11.850 2.688 1.00 91.69 96 LEU A C 1
ATOM 736 O O . LEU A 1 96 ? -7.054 -13.072 2.510 1.00 91.69 96 LEU A O 1
ATOM 740 N N . PRO A 1 97 ? -8.249 -11.211 2.914 1.00 86.62 97 PRO A N 1
ATOM 741 C CA . PRO A 1 97 ? -9.533 -11.898 2.893 1.00 86.62 97 PRO A CA 1
ATOM 742 C C . PRO A 1 97 ? -9.749 -12.617 1.555 1.00 86.62 97 PRO A C 1
ATOM 744 O O . PRO A 1 97 ? -9.574 -12.033 0.487 1.00 86.62 97 PRO A O 1
ATOM 747 N N . GLY A 1 98 ? -10.136 -13.893 1.602 1.00 81.19 98 GLY A N 1
ATOM 748 C CA . GLY A 1 98 ? -10.439 -14.685 0.403 1.00 81.19 98 GLY A CA 1
ATOM 749 C C . GLY A 1 98 ? -9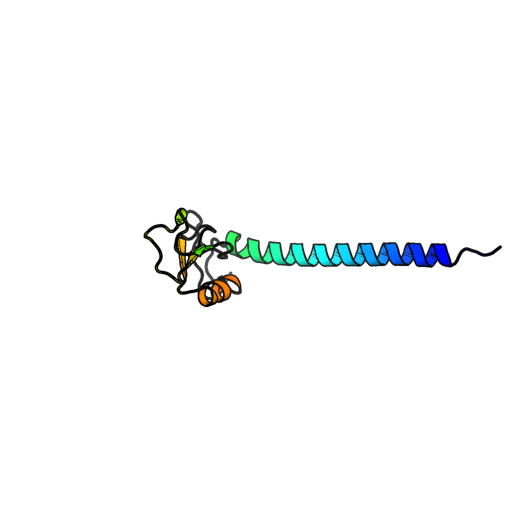.228 -15.254 -0.346 1.00 81.19 98 GLY A C 1
ATOM 750 O O . GLY A 1 98 ? -9.426 -15.924 -1.359 1.00 81.19 98 GLY A O 1
ATOM 751 N N . ARG A 1 99 ? -7.993 -15.057 0.142 1.00 77.69 99 ARG A N 1
ATOM 752 C CA . ARG A 1 99 ? -6.783 -15.704 -0.395 1.00 77.69 99 ARG A CA 1
ATOM 753 C C . ARG A 1 99 ? -6.188 -16.607 0.689 1.00 77.69 99 ARG A C 1
ATOM 755 O O . ARG A 1 99 ? -5.958 -16.158 1.806 1.00 77.69 99 ARG A O 1
ATOM 762 N N . ALA A 1 100 ? -5.980 -17.889 0.387 1.00 76.12 100 ALA A N 1
ATOM 763 C CA . ALA A 1 100 ? -5.295 -18.779 1.321 1.00 76.12 100 ALA A CA 1
ATOM 764 C C . ALA A 1 100 ? -3.826 -18.330 1.433 1.00 76.12 100 ALA A C 1
ATOM 766 O O . ALA A 1 100 ? -3.164 -18.247 0.395 1.00 76.12 100 ALA A O 1
ATOM 767 N N . PRO A 1 101 ? -3.317 -18.006 2.636 1.00 74.88 101 PRO A N 1
ATOM 768 C CA . PRO A 1 101 ? -1.927 -17.607 2.789 1.00 74.88 101 PRO A CA 1
ATOM 769 C C . PRO A 1 101 ? -1.009 -18.796 2.493 1.00 74.88 101 PRO A C 1
ATOM 771 O O . PRO A 1 101 ? -1.252 -19.914 2.958 1.00 74.88 101 PRO A O 1
ATOM 774 N N . ALA A 1 102 ? 0.048 -18.555 1.721 1.00 73.25 102 ALA A N 1
ATOM 775 C CA . ALA A 1 102 ? 1.153 -19.494 1.609 1.00 73.25 102 ALA A CA 1
ATOM 776 C C . ALA A 1 102 ? 1.813 -19.649 2.988 1.00 73.25 102 ALA A C 1
ATOM 778 O O . ALA A 1 102 ? 1.854 -18.698 3.767 1.00 73.25 102 ALA A O 1
ATOM 779 N N . ALA A 1 103 ? 2.314 -20.843 3.313 1.00 65.81 103 ALA A N 1
ATOM 780 C CA . ALA A 1 103 ? 2.984 -21.055 4.591 1.00 65.81 103 ALA A CA 1
ATOM 781 C C . ALA A 1 103 ? 4.179 -20.086 4.736 1.00 65.81 103 ALA A C 1
ATOM 783 O O . ALA A 1 103 ? 4.945 -19.928 3.780 1.00 65.81 103 ALA A O 1
ATOM 784 N N . PRO A 1 104 ? 4.365 -19.441 5.902 1.00 54.28 104 PRO A N 1
ATOM 785 C CA . PRO A 1 104 ? 5.523 -18.588 6.122 1.00 54.28 104 PRO A CA 1
ATOM 786 C C . PRO A 1 104 ? 6.795 -19.452 6.099 1.00 54.28 104 PRO A C 1
ATOM 788 O O . PRO A 1 104 ? 6.972 -20.305 6.967 1.00 54.28 104 PRO A O 1
ATOM 791 N N . GLY A 1 105 ? 7.661 -19.250 5.098 1.00 58.34 105 GLY A N 1
ATOM 792 C CA . GLY A 1 105 ? 8.972 -19.911 4.997 1.00 58.34 105 GLY A CA 1
ATOM 793 C C . GLY A 1 105 ? 9.211 -20.824 3.786 1.00 58.34 105 GLY A C 1
ATOM 794 O O . GLY A 1 105 ? 10.141 -21.625 3.846 1.00 58.34 105 GLY A O 1
ATOM 795 N N . ALA A 1 106 ? 8.401 -20.730 2.723 1.00 44.50 106 ALA A N 1
ATOM 796 C CA . ALA A 1 106 ? 8.672 -21.380 1.433 1.00 44.50 106 ALA A CA 1
ATOM 797 C C . ALA A 1 106 ? 9.437 -20.463 0.464 1.00 44.50 106 ALA A C 1
ATOM 799 O O . ALA A 1 106 ? 9.082 -19.260 0.383 1.00 44.50 106 ALA A O 1
#

Secondary structure (DSSP, 8-state):
----HHHHHHHHHHHHHHHHHHHHHHHHHHHHHHHHHHHHTTB-----EEETT-GGGTTT--TT-EEETTTT-PEESSHHHHHHHHH-TTTS--BPTTSPPPPTT-

Sequence (106 aa):
MFIDESSSDELEAIYSERLDVDLEMAEMNAAADAWHAVRDRGYCNHGSAVGHGNDRARGRLKPGQLLCTAGCDTVFADDEDWYAQLDDPMARPVALPGRAPAAPGA

pLDDT: mean 88.21, std 12.77, range [44.5, 97.44]

Radius of gyration: 22.2 Å; Cα contacts (8 Å, |Δi|>4): 120; chains: 1; bounding box: 53×38×61 Å